Protein AF-A0AAD6IAR4-F1 (afdb_monomer)

Structure (mmCIF, N/CA/C/O backbone):
data_AF-A0AAD6IAR4-F1
#
_entry.id   AF-A0AAD6IAR4-F1
#
loop_
_atom_site.group_PDB
_atom_site.id
_atom_site.type_symbol
_atom_site.label_atom_id
_atom_site.label_alt_id
_atom_site.label_comp_id
_atom_site.label_asym_id
_atom_site.label_entity_id
_atom_site.label_seq_id
_atom_site.pdbx_PDB_ins_code
_atom_site.Cartn_x
_atom_site.Cartn_y
_atom_site.Cartn_z
_atom_site.occupancy
_atom_site.B_iso_or_equiv
_atom_site.auth_seq_id
_atom_site.auth_comp_id
_atom_site.auth_asym_id
_atom_site.auth_atom_id
_atom_site.pdbx_PDB_model_num
ATOM 1 N N . MET A 1 1 ? -20.308 -7.038 28.055 1.00 57.47 1 MET A N 1
ATOM 2 C CA . MET A 1 1 ? -19.068 -7.312 27.291 1.00 57.47 1 MET A CA 1
ATOM 3 C C . MET A 1 1 ? -17.869 -7.162 28.227 1.00 57.47 1 MET A C 1
ATOM 5 O O . MET A 1 1 ? -17.762 -6.127 28.873 1.00 57.47 1 MET A O 1
ATOM 9 N N . SER A 1 2 ? -17.035 -8.196 28.381 1.00 71.81 2 SER A N 1
ATOM 10 C CA . SER A 1 2 ? -15.905 -8.217 29.333 1.00 71.81 2 SER A CA 1
ATOM 11 C C . SER A 1 2 ? -14.826 -7.185 28.969 1.00 71.81 2 SER A C 1
ATOM 13 O O . SER A 1 2 ? -14.469 -7.059 27.800 1.00 71.81 2 SER A O 1
ATOM 15 N N . THR A 1 3 ? -14.264 -6.480 29.957 1.00 73.75 3 THR A N 1
ATOM 16 C CA . THR A 1 3 ? -13.205 -5.460 29.790 1.00 73.75 3 THR A CA 1
ATOM 17 C C . THR A 1 3 ? -11.994 -5.979 29.008 1.00 73.75 3 THR A C 1
ATOM 19 O O . THR A 1 3 ? -11.388 -5.237 28.240 1.00 73.75 3 THR A O 1
ATOM 22 N N . ARG A 1 4 ? -11.675 -7.274 29.136 1.00 76.38 4 ARG A N 1
ATOM 23 C CA . ARG A 1 4 ? -10.587 -7.925 28.386 1.00 76.38 4 ARG A CA 1
ATOM 24 C C . ARG A 1 4 ? -10.859 -7.984 26.882 1.00 76.38 4 ARG A C 1
ATOM 26 O O . ARG A 1 4 ? -9.936 -7.820 26.094 1.00 76.38 4 ARG A O 1
ATOM 33 N N . TYR A 1 5 ? -12.118 -8.170 26.491 1.00 76.81 5 TYR A N 1
ATOM 34 C CA . TYR A 1 5 ? -12.517 -8.283 25.089 1.00 76.81 5 TYR A CA 1
ATOM 35 C C . TYR A 1 5 ? -12.307 -6.959 24.344 1.00 76.81 5 TYR A C 1
ATOM 37 O O . TYR A 1 5 ? -11.710 -6.939 23.275 1.00 76.81 5 TYR A O 1
ATOM 45 N N . LYS A 1 6 ? -12.674 -5.837 24.979 1.00 73.75 6 LYS A N 1
ATOM 46 C CA . LYS A 1 6 ? -12.454 -4.487 24.433 1.00 73.75 6 LYS A CA 1
ATOM 47 C C . LYS A 1 6 ? -10.971 -4.144 24.261 1.00 73.75 6 LYS A C 1
ATOM 49 O O . LYS A 1 6 ? -10.609 -3.437 23.329 1.00 73.75 6 LYS A O 1
ATOM 54 N N . ILE A 1 7 ? -10.100 -4.631 25.150 1.00 79.69 7 ILE A N 1
ATOM 55 C CA . ILE A 1 7 ? -8.648 -4.408 25.043 1.00 79.69 7 ILE A CA 1
ATOM 56 C C . ILE A 1 7 ? -8.072 -5.163 23.840 1.00 79.69 7 ILE A C 1
ATOM 58 O O . ILE A 1 7 ? -7.324 -4.578 23.060 1.00 79.69 7 ILE A O 1
ATOM 62 N N . ILE A 1 8 ? -8.442 -6.435 23.672 1.00 82.50 8 ILE A N 1
ATOM 63 C CA . ILE A 1 8 ? -7.982 -7.266 22.550 1.00 82.50 8 ILE A CA 1
ATOM 64 C C . ILE A 1 8 ? -8.462 -6.683 21.219 1.00 82.50 8 ILE A C 1
ATOM 66 O O . ILE A 1 8 ? -7.671 -6.519 20.296 1.00 82.50 8 ILE A O 1
ATOM 70 N N . GLU A 1 9 ? -9.733 -6.298 21.135 1.00 81.12 9 GLU A N 1
ATOM 71 C CA . GLU A 1 9 ? -10.304 -5.672 19.944 1.00 81.12 9 GLU A CA 1
ATOM 72 C C . GLU A 1 9 ? -9.578 -4.364 19.583 1.00 81.12 9 GLU A C 1
ATOM 74 O O . GLU A 1 9 ? -9.330 -4.073 18.411 1.00 81.12 9 GLU A O 1
ATOM 79 N N . ASN A 1 10 ? -9.191 -3.569 20.587 1.00 81.06 10 ASN A N 1
ATOM 80 C CA . ASN A 1 10 ? -8.426 -2.344 20.370 1.00 81.06 10 ASN A CA 1
ATOM 81 C C . ASN A 1 10 ? -7.028 -2.605 19.809 1.00 81.06 10 ASN A C 1
ATOM 83 O O . ASN A 1 10 ? -6.606 -1.904 18.891 1.00 81.06 10 ASN A O 1
ATOM 87 N N . LEU A 1 11 ? -6.350 -3.629 20.327 1.00 84.62 11 LEU A N 1
ATOM 88 C CA . LEU A 1 11 ? -5.052 -4.086 19.836 1.00 84.62 11 LEU A CA 1
ATOM 89 C C . LEU A 1 11 ? -5.125 -4.575 18.387 1.00 84.62 11 LEU A C 1
ATOM 91 O O . LEU A 1 11 ? -4.278 -4.193 17.585 1.00 84.62 11 LEU A O 1
ATOM 95 N N . ILE A 1 12 ? -6.149 -5.362 18.044 1.00 85.19 12 ILE A N 1
ATOM 96 C CA . IL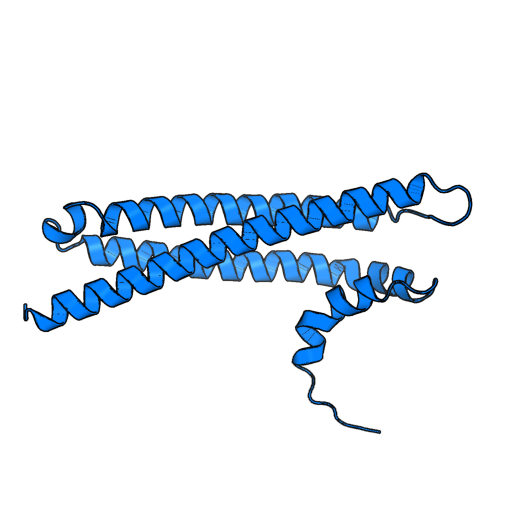E A 1 12 ? -6.339 -5.884 16.684 1.00 85.19 12 ILE A CA 1
ATOM 97 C C . ILE A 1 12 ? -6.529 -4.735 15.692 1.00 85.19 12 ILE A C 1
ATOM 99 O O . ILE A 1 12 ? -5.795 -4.659 14.714 1.00 85.19 12 ILE A O 1
ATOM 103 N N . CYS A 1 13 ? -7.443 -3.798 15.956 1.00 82.94 13 CYS A N 1
ATOM 104 C CA . CYS A 1 13 ? -7.633 -2.656 15.055 1.00 82.94 13 CYS A CA 1
ATOM 105 C C . CYS A 1 13 ? -6.382 -1.774 14.958 1.00 82.94 13 CYS A C 1
ATOM 107 O O . CYS A 1 13 ? -6.068 -1.274 13.885 1.00 82.94 13 CYS A O 1
ATOM 109 N N . GLY A 1 14 ? -5.650 -1.591 16.063 1.00 85.38 14 GLY A N 1
ATOM 110 C CA . GLY A 1 14 ? -4.382 -0.862 16.041 1.00 85.38 14 GLY A CA 1
ATOM 111 C C . GLY A 1 14 ? -3.352 -1.527 15.126 1.00 85.38 14 GLY A C 1
ATOM 112 O O . GLY A 1 14 ? -2.733 -0.851 14.311 1.00 85.38 14 GLY A O 1
ATOM 113 N N . PHE A 1 15 ? -3.209 -2.850 15.224 1.00 87.56 15 PHE A N 1
ATOM 114 C CA . PHE A 1 15 ? -2.315 -3.625 14.366 1.00 87.56 15 PHE A CA 1
ATOM 115 C C . PHE A 1 15 ? -2.708 -3.536 12.885 1.00 87.56 15 PHE A C 1
ATOM 117 O O . PHE A 1 15 ? -1.852 -3.269 12.048 1.00 87.56 15 PHE A O 1
ATOM 124 N N . LEU A 1 16 ? -3.996 -3.692 12.578 1.00 87.56 16 LEU A N 1
ATOM 125 C CA . LEU A 1 16 ? -4.518 -3.612 11.212 1.00 87.56 16 LEU A CA 1
ATOM 126 C C . LEU A 1 16 ? -4.334 -2.212 10.593 1.00 87.56 16 LEU A C 1
ATOM 128 O O . LEU A 1 16 ? -3.846 -2.064 9.479 1.00 87.56 16 LEU A O 1
ATOM 132 N N . CYS A 1 17 ? -4.565 -1.150 11.366 1.00 90.12 17 CYS A N 1
ATOM 133 C CA . CYS A 1 17 ? -4.293 0.211 10.900 1.00 90.12 17 CYS A CA 1
ATOM 134 C C . CYS A 1 17 ? -2.802 0.413 10.559 1.00 90.12 17 CYS A C 1
ATOM 136 O O . CYS A 1 17 ? -2.460 1.038 9.554 1.00 90.12 17 CYS A O 1
ATOM 138 N N . ILE A 1 18 ? -1.891 -0.167 11.353 1.00 90.19 18 ILE A N 1
ATOM 139 C CA . ILE A 1 18 ? -0.452 -0.144 11.047 1.00 9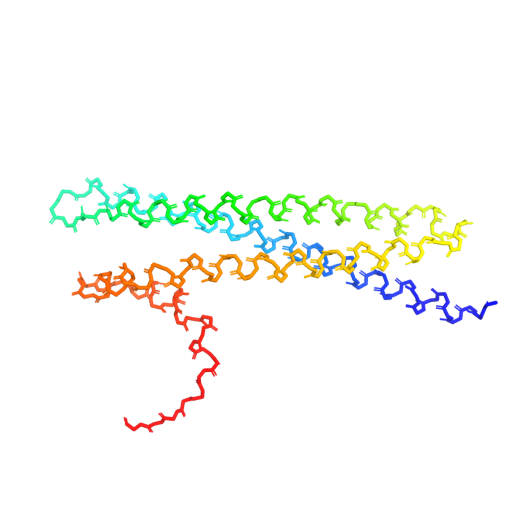0.19 18 ILE A CA 1
ATOM 140 C C . ILE A 1 18 ? -0.161 -0.887 9.735 1.00 90.19 18 ILE A C 1
ATOM 142 O O . ILE A 1 18 ? 0.661 -0.409 8.950 1.00 90.19 18 ILE A O 1
ATOM 146 N N . THR A 1 19 ? -0.824 -2.016 9.458 1.00 89.75 19 THR A N 1
ATOM 147 C CA . THR A 1 19 ? -0.637 -2.737 8.190 1.00 89.75 19 THR A CA 1
ATOM 148 C C . THR A 1 19 ? -1.130 -1.932 6.990 1.00 89.75 19 THR A C 1
ATOM 150 O O . THR A 1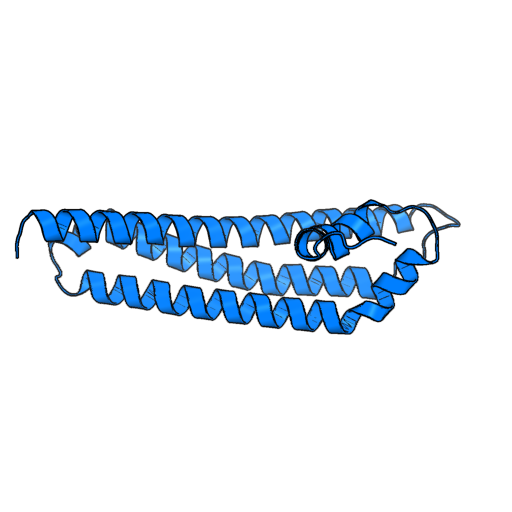 19 ? -0.428 -1.884 5.978 1.00 89.75 19 THR A O 1
ATOM 153 N N . THR A 1 20 ? -2.244 -1.208 7.107 1.00 91.50 20 THR A N 1
ATOM 154 C CA . THR A 1 20 ? -2.738 -0.307 6.051 1.00 91.50 20 THR A CA 1
ATOM 155 C C . THR A 1 20 ? -1.757 0.835 5.778 1.00 91.50 20 THR A C 1
ATOM 157 O O . THR A 1 20 ? -1.425 1.110 4.620 1.00 91.50 20 THR A O 1
ATOM 160 N N . TRP A 1 21 ? -1.210 1.456 6.828 1.00 93.88 21 TRP A N 1
ATOM 161 C CA . TRP A 1 21 ? -0.163 2.477 6.700 1.00 93.88 21 TRP A CA 1
ATOM 162 C C . TRP A 1 21 ? 1.108 1.936 6.041 1.00 93.88 21 TRP A C 1
ATOM 164 O O . TRP A 1 21 ? 1.679 2.594 5.167 1.00 93.88 21 TRP A O 1
ATOM 174 N N . ALA A 1 22 ? 1.539 0.733 6.424 1.00 92.56 22 ALA A N 1
ATOM 175 C CA . ALA A 1 22 ? 2.688 0.078 5.815 1.00 92.56 22 ALA A CA 1
ATOM 176 C C . ALA A 1 22 ? 2.451 -0.187 4.321 1.00 92.56 22 ALA A C 1
ATOM 178 O O . ALA A 1 22 ? 3.328 0.081 3.501 1.00 92.56 22 ALA A O 1
ATOM 179 N N . ALA A 1 23 ? 1.253 -0.638 3.948 1.00 88.06 23 ALA A N 1
ATOM 180 C CA . ALA A 1 23 ? 0.895 -0.901 2.559 1.00 88.06 23 ALA A CA 1
ATOM 181 C C . ALA A 1 23 ? 0.847 0.386 1.712 1.00 88.06 23 ALA A C 1
ATOM 183 O O . ALA A 1 23 ? 1.375 0.419 0.598 1.00 88.06 23 ALA A O 1
ATOM 184 N N . ALA A 1 24 ? 0.289 1.473 2.254 1.00 91.94 24 ALA A N 1
ATOM 185 C CA . ALA A 1 24 ? 0.315 2.786 1.612 1.00 91.94 24 ALA A CA 1
ATOM 186 C C . ALA A 1 24 ? 1.757 3.291 1.426 1.00 91.94 24 ALA A C 1
ATOM 188 O O . ALA A 1 24 ? 2.136 3.698 0.327 1.00 91.94 24 ALA A O 1
ATOM 189 N N . SER A 1 25 ? 2.582 3.209 2.475 1.00 92.69 25 SER A N 1
ATOM 190 C CA . SER A 1 25 ? 4.000 3.582 2.424 1.00 92.69 25 SER A CA 1
ATOM 191 C C . SER A 1 25 ? 4.764 2.777 1.371 1.00 92.69 25 SER A C 1
ATOM 193 O O . SER A 1 25 ? 5.520 3.355 0.590 1.00 92.69 25 SER A O 1
ATOM 195 N N . LEU A 1 26 ? 4.513 1.468 1.288 1.00 88.94 26 LEU A N 1
ATOM 196 C CA . LEU A 1 26 ? 5.113 0.592 0.287 1.00 88.94 26 LEU A CA 1
ATOM 197 C C . LEU A 1 26 ? 4.731 1.016 -1.139 1.00 88.94 26 LEU A C 1
ATOM 199 O O . LEU A 1 26 ? 5.606 1.112 -1.997 1.00 88.94 26 LEU A O 1
ATOM 203 N N . CYS A 1 27 ? 3.456 1.332 -1.391 1.00 89.06 27 CYS A N 1
ATOM 204 C CA . CYS A 1 27 ? 3.010 1.818 -2.700 1.00 89.06 27 CYS A CA 1
ATOM 205 C C . CYS A 1 27 ? 3.734 3.112 -3.101 1.00 89.06 27 CYS A C 1
ATOM 207 O O . CYS A 1 27 ? 4.230 3.231 -4.222 1.00 89.06 27 CYS A O 1
ATOM 209 N N . TRP A 1 28 ? 3.855 4.067 -2.175 1.00 92.19 28 TRP A N 1
ATOM 210 C CA . TRP A 1 28 ? 4.576 5.316 -2.426 1.00 92.19 28 TRP A CA 1
ATOM 211 C C . TRP A 1 28 ? 6.076 5.100 -2.650 1.00 92.19 28 TRP A C 1
ATOM 213 O O . TRP A 1 28 ? 6.662 5.736 -3.527 1.00 92.19 28 TRP A O 1
ATOM 223 N N . ALA A 1 29 ? 6.693 4.171 -1.919 1.00 90.12 29 ALA A N 1
ATOM 224 C CA . ALA A 1 29 ? 8.091 3.806 -2.119 1.00 90.12 29 ALA A CA 1
ATOM 225 C C . ALA A 1 29 ? 8.333 3.210 -3.517 1.00 90.12 29 ALA A C 1
ATOM 227 O O . ALA A 1 29 ? 9.304 3.579 -4.178 1.00 90.12 29 ALA A O 1
ATOM 228 N N . ILE A 1 30 ? 7.431 2.348 -4.001 1.00 86.25 30 ILE A N 1
ATOM 229 C CA . ILE A 1 30 ? 7.503 1.773 -5.354 1.00 86.25 30 ILE A CA 1
ATOM 230 C C . ILE A 1 30 ? 7.393 2.869 -6.420 1.00 86.25 30 ILE A C 1
ATOM 232 O O . ILE A 1 30 ? 8.181 2.880 -7.364 1.00 86.25 30 ILE A O 1
ATOM 236 N N . VAL A 1 31 ? 6.468 3.820 -6.259 1.00 89.50 31 VAL A N 1
ATOM 237 C CA . VAL A 1 31 ? 6.334 4.973 -7.168 1.00 89.50 31 VAL A CA 1
ATOM 238 C C . VAL A 1 31 ? 7.620 5.801 -7.204 1.00 89.50 31 VAL A C 1
ATOM 240 O O . VAL A 1 31 ? 8.117 6.123 -8.284 1.00 89.50 31 VAL A O 1
ATOM 243 N N . GLY A 1 32 ? 8.193 6.107 -6.037 1.00 86.44 32 GLY A N 1
ATOM 244 C CA . GLY A 1 32 ? 9.456 6.839 -5.941 1.00 86.44 32 GLY A CA 1
ATOM 245 C C . GLY A 1 32 ? 10.609 6.106 -6.629 1.00 86.44 32 GLY A C 1
ATOM 246 O O . GLY A 1 32 ? 11.351 6.705 -7.409 1.00 86.44 32 GLY A O 1
ATOM 247 N N . LEU A 1 33 ? 10.725 4.794 -6.406 1.00 82.75 33 LEU A N 1
ATOM 248 C CA . LEU A 1 33 ? 11.730 3.960 -7.063 1.00 82.75 33 LEU A CA 1
ATOM 249 C C . LEU A 1 33 ? 11.548 3.957 -8.589 1.00 82.75 33 LEU A C 1
ATOM 251 O O . LEU A 1 33 ? 12.521 4.122 -9.323 1.00 82.75 33 LEU A O 1
ATOM 255 N N . ALA A 1 34 ? 10.312 3.814 -9.071 1.00 83.56 34 ALA A N 1
ATOM 256 C CA . ALA A 1 34 ? 10.001 3.801 -10.496 1.00 83.56 34 ALA A CA 1
ATOM 257 C C . ALA A 1 34 ? 10.341 5.137 -11.181 1.00 83.56 34 ALA A C 1
ATOM 259 O O . ALA A 1 34 ? 10.884 5.128 -12.286 1.00 83.56 34 ALA A O 1
ATOM 260 N N . HIS A 1 35 ? 10.121 6.277 -10.515 1.00 86.50 35 HIS A N 1
ATOM 261 C CA . HIS A 1 35 ? 10.573 7.581 -11.011 1.00 86.50 35 HIS A CA 1
ATOM 262 C C . HIS A 1 35 ? 12.098 7.675 -11.108 1.00 86.50 35 HIS A C 1
ATOM 264 O O . HIS A 1 35 ? 12.615 8.023 -12.167 1.00 86.50 35 HIS A O 1
ATOM 270 N N . ILE A 1 36 ? 12.825 7.293 -10.051 1.00 83.56 36 ILE A N 1
ATOM 271 C CA . ILE A 1 36 ? 14.299 7.302 -10.053 1.00 83.56 36 ILE A CA 1
ATOM 272 C C . ILE A 1 36 ? 14.845 6.432 -11.192 1.00 83.56 36 ILE A C 1
ATOM 274 O O . ILE A 1 36 ? 15.795 6.814 -11.876 1.00 83.56 36 ILE A O 1
ATOM 278 N N . LEU A 1 37 ? 14.245 5.261 -11.414 1.00 78.50 37 LEU A N 1
ATOM 279 C CA . LEU A 1 37 ? 14.612 4.365 -12.508 1.00 78.50 37 LEU A CA 1
ATOM 280 C C . LEU A 1 37 ? 14.340 4.979 -13.876 1.00 78.50 37 LEU A C 1
ATOM 282 O O . LEU A 1 37 ? 15.180 4.878 -14.769 1.00 78.50 37 LEU A O 1
ATOM 286 N N . GLN A 1 38 ? 13.187 5.623 -14.038 1.00 79.75 38 GLN A N 1
ATOM 287 C CA . GLN A 1 38 ? 12.835 6.299 -15.277 1.00 79.75 38 GLN A CA 1
ATOM 288 C C . GLN A 1 38 ? 13.806 7.449 -15.578 1.00 79.75 38 GLN A C 1
ATOM 290 O O . GLN A 1 38 ? 14.226 7.603 -16.723 1.00 79.75 38 GLN A O 1
ATOM 295 N N . ASP A 1 39 ? 14.199 8.223 -14.567 1.00 80.50 39 ASP A N 1
ATOM 296 C CA . ASP A 1 39 ? 15.125 9.345 -14.723 1.00 80.50 39 ASP A CA 1
ATOM 297 C C . ASP A 1 39 ? 16.546 8.878 -15.046 1.00 80.50 39 ASP A C 1
ATOM 299 O O . ASP A 1 39 ? 17.184 9.446 -15.932 1.00 80.50 39 ASP A O 1
ATOM 303 N N . ARG A 1 40 ? 17.015 7.786 -14.427 1.00 74.31 40 ARG A N 1
ATOM 304 C CA . ARG A 1 40 ? 18.289 7.146 -14.802 1.00 74.31 40 ARG A CA 1
ATOM 305 C C . ARG A 1 40 ? 18.258 6.593 -16.224 1.00 74.31 40 ARG A C 1
ATOM 307 O O . ARG A 1 40 ? 19.178 6.819 -17.003 1.00 74.31 40 ARG A O 1
ATOM 314 N N . ALA A 1 41 ? 17.169 5.921 -16.596 1.00 71.31 41 ALA A N 1
ATOM 315 C CA . ALA A 1 41 ? 17.001 5.419 -17.954 1.00 71.31 41 ALA A CA 1
ATOM 316 C C . ALA A 1 41 ? 16.980 6.558 -18.983 1.00 71.31 41 ALA A C 1
ATOM 318 O O . ALA A 1 41 ? 17.492 6.378 -20.082 1.00 71.31 41 ALA A O 1
ATOM 319 N N . LYS A 1 42 ? 16.424 7.728 -18.628 1.00 71.62 42 LYS A N 1
ATOM 320 C CA . LYS A 1 42 ? 16.466 8.948 -19.449 1.00 71.62 42 LYS A CA 1
ATOM 321 C C . LYS A 1 42 ? 17.855 9.589 -19.499 1.00 71.62 42 LYS A C 1
ATOM 323 O O . LYS A 1 42 ? 18.223 10.102 -20.551 1.00 71.62 42 LYS A O 1
ATOM 328 N N . SER A 1 43 ? 18.627 9.575 -18.411 1.00 68.88 43 SER A N 1
ATOM 329 C CA . SER A 1 43 ? 19.982 10.143 -18.402 1.00 68.88 43 SER A CA 1
ATOM 330 C C . SER A 1 43 ? 20.957 9.330 -19.248 1.00 68.88 43 SER A C 1
ATOM 332 O O . SER A 1 43 ? 21.779 9.914 -19.949 1.00 68.88 43 SER A O 1
ATOM 334 N N . ASP A 1 44 ? 20.825 8.002 -19.254 1.00 61.16 44 ASP A N 1
ATOM 335 C CA . ASP A 1 44 ? 21.677 7.124 -20.065 1.00 61.16 44 ASP A CA 1
ATOM 336 C C . ASP A 1 44 ? 21.497 7.371 -21.577 1.00 61.16 44 ASP A C 1
ATOM 338 O O . ASP A 1 44 ? 22.442 7.199 -22.343 1.00 61.16 44 ASP A O 1
ATOM 342 N N . ILE A 1 45 ? 20.329 7.878 -22.007 1.00 58.34 45 ILE A N 1
ATOM 343 C CA . ILE A 1 45 ? 20.033 8.309 -23.396 1.00 58.34 45 ILE A CA 1
ATOM 344 C C . ILE A 1 45 ? 20.991 9.395 -23.875 1.00 58.34 45 ILE A C 1
ATOM 346 O O . ILE A 1 45 ? 21.309 9.478 -25.059 1.00 58.34 45 ILE A O 1
ATOM 350 N N . VAL A 1 46 ? 21.411 10.267 -22.961 1.00 56.66 46 VAL A N 1
ATOM 351 C CA . VAL A 1 46 ? 22.178 11.470 -23.291 1.00 56.66 46 VAL A CA 1
ATOM 352 C C . VAL A 1 46 ? 23.653 11.132 -23.549 1.00 56.66 46 VAL A C 1
ATOM 354 O O . VAL A 1 46 ? 24.378 11.954 -24.103 1.00 56.66 46 VAL A O 1
ATOM 357 N N . ILE A 1 47 ? 24.102 9.910 -23.226 1.00 54.53 47 ILE A N 1
ATOM 358 C CA . ILE A 1 47 ? 25.465 9.442 -23.497 1.00 54.53 47 ILE A CA 1
ATOM 359 C C . ILE A 1 47 ? 25.542 8.903 -24.942 1.00 54.53 47 ILE A C 1
ATOM 361 O O . ILE A 1 47 ? 24.989 7.836 -25.236 1.00 54.53 47 ILE A O 1
ATOM 365 N N . PRO A 1 48 ? 26.238 9.589 -25.873 1.00 42.06 48 PRO A N 1
ATOM 366 C CA . PRO A 1 48 ? 26.267 9.193 -27.276 1.00 42.06 48 PRO A CA 1
ATOM 367 C C . PRO A 1 48 ? 27.022 7.868 -27.449 1.00 42.06 48 PRO A C 1
ATOM 369 O O . PRO A 1 48 ? 28.174 7.746 -27.037 1.00 42.06 48 PRO A O 1
ATOM 372 N N . GLY A 1 49 ? 26.389 6.882 -28.091 1.00 52.22 49 GLY A N 1
ATOM 373 C CA . GLY A 1 49 ? 27.060 5.671 -28.585 1.00 52.22 49 GLY A CA 1
ATOM 374 C C . GLY A 1 49 ? 26.808 4.364 -27.825 1.00 52.22 49 GLY A C 1
ATOM 375 O O . GLY A 1 49 ? 27.320 3.338 -28.268 1.00 52.22 49 GLY A O 1
ATOM 376 N N . LYS A 1 50 ? 26.022 4.345 -26.734 1.00 54.31 50 LYS A N 1
ATOM 377 C CA . LYS A 1 50 ? 25.697 3.085 -26.021 1.00 54.31 50 LYS A CA 1
ATOM 378 C C . LYS A 1 50 ? 24.236 2.841 -25.638 1.00 54.31 50 LYS A C 1
ATOM 380 O O . LYS A 1 50 ? 23.911 1.707 -25.302 1.00 54.31 50 LYS A O 1
ATOM 385 N N . ALA A 1 51 ? 23.345 3.823 -25.694 1.00 48.81 51 ALA A N 1
ATOM 386 C CA . ALA A 1 51 ? 22.010 3.657 -25.127 1.00 48.81 51 ALA A CA 1
ATOM 387 C C . ALA A 1 51 ? 20.925 3.632 -26.207 1.00 48.81 51 ALA A C 1
ATOM 389 O O . ALA A 1 51 ? 20.578 4.661 -26.780 1.00 48.81 51 ALA A O 1
ATOM 390 N N . TYR A 1 52 ? 20.346 2.454 -26.445 1.00 50.28 52 TYR A N 1
ATOM 391 C CA . TYR A 1 52 ? 18.956 2.370 -26.881 1.00 50.28 52 TYR A CA 1
ATOM 392 C C . TYR A 1 52 ? 18.116 2.382 -25.596 1.00 50.28 52 TYR A C 1
ATOM 394 O O . TYR A 1 52 ? 17.980 1.338 -24.958 1.00 50.28 52 TYR A O 1
ATOM 402 N N . PRO A 1 53 ? 17.589 3.533 -25.144 1.00 55.25 53 PRO A N 1
ATOM 403 C CA . PRO A 1 53 ? 16.505 3.507 -24.178 1.00 55.25 53 PRO A CA 1
ATOM 404 C C . PRO A 1 53 ? 15.353 2.762 -24.825 1.00 55.25 53 PRO A C 1
ATOM 406 O O . PRO A 1 53 ? 14.730 3.251 -25.773 1.00 55.25 53 PRO A O 1
ATOM 409 N N . ASP A 1 54 ? 15.083 1.556 -24.346 1.00 65.31 54 ASP A N 1
ATOM 410 C CA . ASP A 1 54 ? 13.923 0.838 -24.822 1.00 65.31 54 ASP A CA 1
ATOM 411 C C . ASP A 1 54 ? 12.699 1.639 -24.360 1.00 65.31 54 ASP A C 1
ATOM 413 O O . ASP A 1 54 ? 12.376 1.682 -23.171 1.00 65.31 54 ASP A 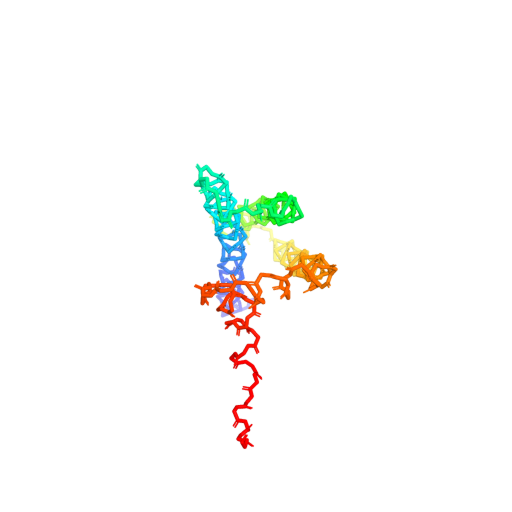O 1
ATOM 417 N N . LYS A 1 55 ? 12.046 2.359 -25.285 1.00 69.31 55 LYS A N 1
ATOM 418 C CA . LYS A 1 55 ? 10.823 3.149 -25.029 1.00 69.31 55 LYS A CA 1
ATOM 419 C C . LYS A 1 55 ? 9.776 2.314 -24.276 1.00 69.31 55 LYS A C 1
ATOM 421 O O . LYS A 1 55 ? 8.950 2.860 -23.544 1.00 69.31 55 LYS A O 1
ATOM 426 N N . MET A 1 56 ? 9.861 0.993 -24.423 1.00 68.94 56 MET A N 1
ATOM 427 C CA . MET A 1 56 ? 9.111 -0.020 -23.699 1.00 68.94 56 MET A CA 1
ATOM 428 C C . MET A 1 56 ? 9.348 0.018 -22.177 1.00 68.94 56 MET A C 1
ATOM 430 O O . MET A 1 56 ? 8.377 0.008 -21.427 1.00 68.94 56 MET A O 1
ATOM 434 N N . PHE A 1 57 ? 10.593 0.163 -21.705 1.00 71.62 57 PHE A N 1
ATOM 435 C CA . PHE A 1 57 ? 10.924 0.273 -20.277 1.00 71.62 57 PHE A CA 1
ATOM 436 C C . PHE A 1 57 ? 10.370 1.559 -19.649 1.00 71.62 57 PHE A C 1
ATOM 438 O O . PHE A 1 57 ? 9.753 1.525 -18.587 1.00 71.62 57 PHE A O 1
ATOM 445 N N . ILE A 1 58 ? 10.528 2.697 -20.333 1.00 76.50 58 ILE A N 1
ATOM 446 C CA . ILE A 1 58 ? 9.996 3.988 -19.863 1.00 76.50 58 ILE A CA 1
ATOM 447 C C . ILE A 1 58 ? 8.462 3.947 -19.794 1.00 76.50 58 ILE A C 1
ATOM 449 O O . ILE A 1 58 ? 7.886 4.458 -18.833 1.00 76.50 58 ILE A O 1
ATOM 453 N N . SER A 1 59 ? 7.805 3.319 -20.779 1.00 79.69 59 SER A N 1
ATOM 454 C CA . SER A 1 59 ? 6.350 3.114 -20.785 1.00 79.69 59 SER A CA 1
ATOM 455 C C . SER A 1 59 ? 5.885 2.168 -19.675 1.00 79.69 59 SER A C 1
ATOM 457 O O . SER A 1 59 ? 4.839 2.416 -19.077 1.00 79.69 59 SER A O 1
ATOM 459 N N . LEU A 1 60 ? 6.648 1.113 -19.376 1.00 77.81 60 LEU A N 1
ATOM 460 C CA . LEU A 1 60 ? 6.352 0.195 -18.278 1.00 77.81 60 LEU A CA 1
ATOM 461 C C . LEU A 1 60 ? 6.430 0.908 -16.926 1.00 77.81 60 LEU A C 1
ATOM 463 O O . LEU A 1 60 ? 5.489 0.831 -16.141 1.00 77.81 60 LEU A O 1
ATOM 467 N N . MET A 1 61 ? 7.513 1.648 -16.667 1.00 81.25 61 MET A N 1
ATOM 468 C CA . MET A 1 61 ? 7.653 2.412 -15.424 1.00 81.25 61 MET A CA 1
ATOM 469 C C . MET A 1 61 ? 6.542 3.460 -15.274 1.00 81.25 61 MET A C 1
ATOM 471 O O . MET A 1 61 ? 6.009 3.604 -14.180 1.00 81.25 61 MET A O 1
ATOM 475 N N . ASP A 1 62 ? 6.113 4.120 -16.358 1.00 86.12 62 ASP A N 1
ATOM 476 C CA . ASP A 1 62 ? 4.973 5.053 -16.321 1.00 86.12 62 ASP A CA 1
ATOM 477 C C . ASP A 1 62 ? 3.661 4.363 -15.905 1.00 86.12 62 ASP A C 1
ATOM 479 O O . ASP A 1 62 ? 2.908 4.877 -15.074 1.00 86.12 62 ASP A O 1
ATOM 483 N N . ARG A 1 63 ? 3.397 3.156 -16.423 1.00 84.81 63 ARG A N 1
ATOM 484 C CA . ARG A 1 63 ? 2.224 2.361 -16.021 1.00 84.81 63 ARG A CA 1
ATOM 485 C C . ARG A 1 63 ? 2.305 1.900 -14.576 1.00 84.81 63 ARG A C 1
ATOM 487 O O . ARG A 1 63 ? 1.294 1.953 -13.874 1.00 84.81 63 ARG A O 1
ATOM 494 N N . VAL A 1 64 ? 3.479 1.463 -14.121 1.00 83.88 64 VAL A N 1
ATOM 495 C CA . VAL A 1 64 ? 3.704 1.058 -12.725 1.00 83.88 64 VAL A CA 1
ATOM 496 C C . VAL A 1 64 ? 3.495 2.247 -11.791 1.00 83.88 64 VAL A C 1
ATOM 498 O O . VAL A 1 64 ? 2.770 2.109 -10.810 1.00 83.88 64 VAL A O 1
ATOM 501 N N . VAL A 1 65 ? 4.038 3.424 -12.121 1.00 88.69 65 VAL A N 1
ATOM 502 C CA . VAL A 1 65 ? 3.822 4.670 -11.367 1.00 88.69 65 VAL A CA 1
ATOM 503 C C . VAL A 1 65 ? 2.337 5.003 -11.292 1.00 88.69 65 VAL A C 1
ATOM 505 O O . VAL A 1 65 ? 1.816 5.261 -10.210 1.00 88.69 65 VAL A O 1
ATOM 508 N N . ARG A 1 66 ? 1.629 4.962 -12.424 1.00 89.44 66 ARG A N 1
ATOM 509 C CA . ARG A 1 66 ? 0.209 5.324 -12.481 1.00 89.44 66 ARG A CA 1
ATOM 510 C C . ARG A 1 66 ? -0.670 4.358 -11.690 1.00 89.44 66 ARG A C 1
ATOM 512 O O . ARG A 1 66 ? -1.505 4.793 -10.899 1.00 89.44 66 ARG A O 1
ATOM 519 N N . SER A 1 67 ? -0.485 3.056 -11.890 1.00 85.31 67 SER A N 1
ATOM 520 C CA . SER A 1 67 ? -1.260 2.016 -11.203 1.00 85.31 67 SER A CA 1
ATOM 521 C C . SER A 1 67 ? -0.947 1.983 -9.708 1.00 85.31 67 SER A C 1
ATOM 523 O O . SER A 1 67 ? -1.846 2.165 -8.890 1.00 85.31 67 SER A O 1
ATOM 525 N N . THR A 1 68 ? 0.329 1.861 -9.340 1.00 88.38 68 THR A N 1
ATOM 526 C CA . THR A 1 68 ? 0.767 1.807 -7.937 1.00 88.38 68 THR A CA 1
ATOM 527 C C . THR A 1 68 ? 0.481 3.113 -7.201 1.00 88.38 68 THR A C 1
ATOM 529 O O . THR A 1 68 ? 0.078 3.080 -6.043 1.00 88.38 68 THR A O 1
ATOM 532 N N . GLY A 1 69 ? 0.598 4.264 -7.870 1.00 90.00 69 GLY A N 1
ATOM 533 C CA . GLY A 1 69 ? 0.211 5.559 -7.307 1.00 90.00 69 GLY A CA 1
ATOM 534 C C . GLY A 1 69 ? -1.286 5.650 -7.021 1.00 90.00 69 GLY A C 1
ATOM 535 O O . GLY A 1 69 ? -1.679 6.145 -5.967 1.00 90.00 69 GLY A O 1
ATOM 536 N N . THR A 1 70 ? -2.128 5.097 -7.900 1.00 89.44 70 THR A N 1
ATOM 537 C CA . THR A 1 70 ? -3.579 5.020 -7.662 1.00 89.44 70 THR A CA 1
ATOM 538 C C . THR A 1 70 ? -3.887 4.135 -6.450 1.00 89.44 70 THR A C 1
ATOM 540 O O . THR A 1 70 ? -4.619 4.554 -5.554 1.00 89.44 70 THR A O 1
ATOM 543 N N . PHE A 1 71 ? -3.278 2.947 -6.365 1.00 88.44 71 PHE A N 1
ATOM 544 C CA . PHE A 1 71 ? -3.446 2.048 -5.216 1.00 88.44 71 PHE A CA 1
ATOM 545 C C . PHE A 1 71 ? -2.921 2.652 -3.908 1.00 88.44 71 PHE A C 1
ATOM 547 O O . PHE A 1 71 ? -3.575 2.535 -2.869 1.00 88.44 71 PHE A O 1
ATOM 554 N N . GLY A 1 72 ? -1.784 3.347 -3.957 1.00 91.62 72 GLY A N 1
ATOM 555 C CA . GLY A 1 72 ? -1.210 4.052 -2.815 1.00 91.62 72 GLY A CA 1
ATOM 556 C C . GLY A 1 72 ? -2.103 5.186 -2.322 1.00 91.62 72 GLY A C 1
ATOM 557 O O . GLY A 1 72 ? -2.307 5.314 -1.116 1.00 91.62 72 GLY A O 1
ATOM 558 N N . ALA A 1 73 ? -2.711 5.958 -3.225 1.00 93.12 73 ALA A N 1
ATOM 559 C CA . ALA A 1 73 ? -3.653 7.014 -2.862 1.00 93.12 73 ALA A CA 1
ATOM 560 C C . ALA A 1 73 ? -4.912 6.452 -2.182 1.00 93.12 73 ALA A C 1
ATOM 562 O O . ALA A 1 73 ? -5.292 6.930 -1.113 1.00 93.12 73 ALA A O 1
ATOM 563 N N . VAL A 1 74 ? -5.515 5.398 -2.744 1.00 91.75 74 VAL A N 1
ATOM 564 C CA . VAL A 1 74 ? -6.683 4.730 -2.142 1.00 91.75 74 VAL A CA 1
ATOM 565 C C . VAL A 1 74 ? -6.338 4.149 -0.768 1.00 91.75 74 VAL A C 1
ATOM 567 O O . VAL A 1 74 ? -7.053 4.403 0.198 1.00 91.75 74 VAL A O 1
ATOM 570 N N . SER A 1 75 ? -5.202 3.457 -0.652 1.00 91.56 75 SER A N 1
ATOM 571 C CA . SER A 1 75 ? -4.715 2.905 0.622 1.00 91.56 75 SER A CA 1
ATOM 572 C C . SER A 1 75 ? -4.485 3.992 1.671 1.00 91.56 75 SER A C 1
ATOM 574 O O . SER A 1 75 ? -4.797 3.807 2.842 1.00 91.56 75 SER A O 1
ATOM 576 N N . THR A 1 76 ? -3.968 5.150 1.250 1.00 93.75 76 THR A N 1
ATOM 577 C CA . THR A 1 76 ? -3.749 6.303 2.135 1.00 93.75 76 THR A CA 1
ATOM 578 C C . THR A 1 76 ? -5.075 6.842 2.667 1.00 93.75 76 THR A C 1
ATOM 580 O O . THR A 1 76 ? -5.186 7.140 3.853 1.00 93.75 76 THR A O 1
ATOM 583 N N . LEU A 1 77 ? -6.100 6.942 1.814 1.00 93.94 77 LEU A N 1
ATOM 584 C CA . LEU A 1 77 ? -7.435 7.369 2.235 1.00 93.94 77 LEU A CA 1
ATOM 585 C C . LEU A 1 77 ? -8.028 6.393 3.255 1.00 93.94 77 LEU A C 1
A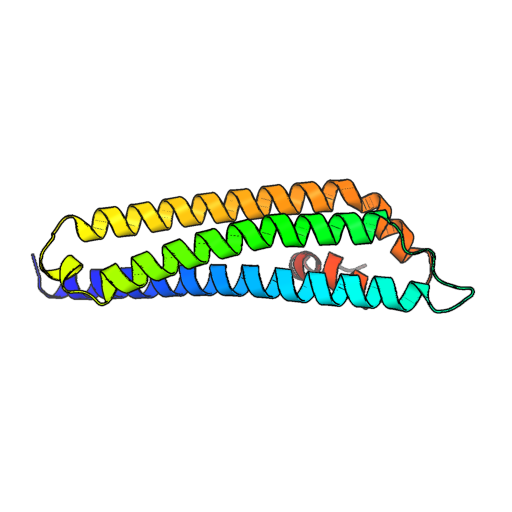TOM 587 O O . LEU A 1 77 ? -8.499 6.835 4.301 1.00 93.94 77 LEU A O 1
ATOM 591 N N . ILE A 1 78 ? -7.950 5.086 2.992 1.00 91.50 78 ILE A N 1
ATOM 592 C CA . ILE A 1 78 ? -8.424 4.052 3.923 1.00 91.50 78 ILE A CA 1
ATOM 593 C C . ILE A 1 78 ? -7.689 4.161 5.268 1.00 91.50 78 ILE A C 1
ATOM 595 O O . ILE A 1 78 ? -8.344 4.262 6.304 1.00 91.50 78 ILE A O 1
ATOM 599 N N . ALA A 1 79 ? -6.356 4.276 5.256 1.00 91.44 79 ALA A N 1
ATOM 600 C CA . ALA A 1 79 ? -5.549 4.433 6.470 1.00 91.44 79 ALA A CA 1
ATOM 601 C C . ALA A 1 79 ? -5.940 5.677 7.286 1.00 91.44 79 ALA A C 1
ATOM 603 O O . ALA A 1 79 ? -5.999 5.635 8.519 1.00 91.44 79 ALA A O 1
ATOM 604 N N . LEU A 1 80 ? -6.235 6.796 6.617 1.00 92.44 80 LEU A N 1
ATOM 605 C CA . LEU A 1 80 ? -6.713 8.011 7.278 1.00 92.44 80 LEU A CA 1
ATOM 606 C C . LEU A 1 80 ? -8.077 7.783 7.938 1.00 92.44 80 LEU A C 1
ATOM 608 O O . LEU A 1 80 ? -8.250 8.141 9.104 1.00 92.44 80 LEU A O 1
ATOM 612 N N . PHE A 1 81 ? -9.021 7.149 7.238 1.00 88.88 81 PHE A N 1
ATOM 613 C CA . PHE A 1 81 ? -10.332 6.808 7.798 1.00 88.88 81 PHE A CA 1
ATOM 614 C C . PHE A 1 81 ? -10.213 5.872 9.010 1.00 88.88 81 PHE A C 1
ATOM 616 O O . PHE A 1 81 ? -10.807 6.144 10.053 1.00 88.88 81 PHE A O 1
ATOM 623 N N . GLU A 1 82 ? -9.402 4.821 8.922 1.00 88.81 82 GLU A N 1
ATOM 624 C CA . GLU A 1 82 ? -9.131 3.890 10.025 1.00 88.81 82 GLU A CA 1
ATOM 625 C C . GLU A 1 82 ? -8.501 4.591 11.232 1.00 88.81 82 GLU A C 1
ATOM 627 O O . GLU A 1 82 ? -8.909 4.373 12.377 1.00 88.81 82 GLU A O 1
ATOM 632 N N . THR A 1 83 ? -7.551 5.496 10.984 1.00 88.75 83 THR A N 1
ATOM 633 C CA . THR A 1 83 ? -6.919 6.311 12.030 1.00 88.75 83 THR A CA 1
ATOM 634 C C . THR A 1 83 ? -7.948 7.195 12.733 1.00 88.75 83 THR A C 1
ATOM 636 O O . THR A 1 83 ? -7.952 7.275 13.964 1.00 88.75 83 THR A O 1
ATOM 639 N N . VAL A 1 84 ? -8.863 7.821 11.986 1.00 87.69 84 VAL A N 1
ATOM 640 C CA . VAL A 1 84 ? -9.964 8.610 12.558 1.00 87.69 84 VAL A CA 1
ATOM 641 C C . VAL A 1 84 ? -10.870 7.724 13.412 1.00 87.69 84 VAL A C 1
ATOM 643 O O . VAL A 1 84 ? -11.179 8.095 14.542 1.00 87.69 84 VAL A O 1
ATOM 646 N N . ILE A 1 85 ? -11.246 6.533 12.943 1.00 84.81 85 ILE A N 1
ATOM 647 C CA . ILE A 1 85 ? -12.104 5.606 13.702 1.00 84.81 85 ILE A CA 1
ATOM 648 C C . ILE A 1 85 ? -11.444 5.186 15.025 1.00 84.81 85 ILE A C 1
ATOM 650 O O . ILE A 1 85 ? -12.114 5.147 16.056 1.00 84.81 85 ILE A O 1
ATOM 654 N N . ILE A 1 86 ? -10.137 4.903 15.025 1.00 83.06 86 ILE A N 1
ATOM 655 C CA . ILE A 1 86 ? -9.403 4.479 16.230 1.00 83.06 86 ILE A CA 1
ATOM 656 C C . ILE A 1 86 ? -9.223 5.630 17.228 1.00 83.06 86 ILE A C 1
ATOM 658 O O . ILE A 1 86 ? -9.326 5.418 18.438 1.00 83.06 86 ILE A O 1
ATOM 662 N N . THR A 1 87 ? -8.915 6.832 16.739 1.00 80.25 87 THR A N 1
ATOM 663 C CA . THR A 1 87 ? -8.569 7.984 17.589 1.00 80.25 87 THR A CA 1
ATOM 664 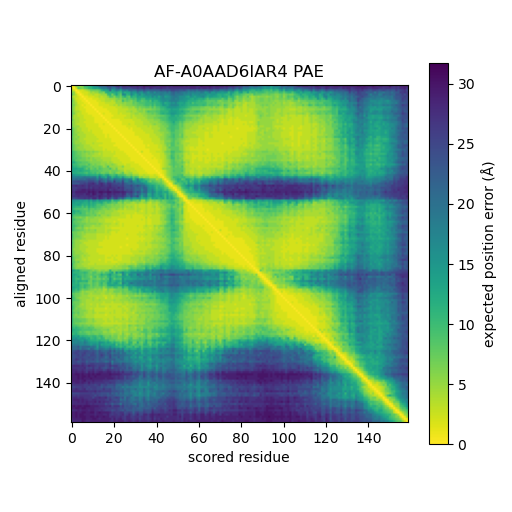C C . THR A 1 87 ? -9.789 8.725 18.125 1.00 80.25 87 THR A C 1
ATOM 666 O O . THR A 1 87 ? -9.732 9.305 19.212 1.00 80.25 87 THR A O 1
ATOM 669 N N . THR A 1 88 ? -10.905 8.713 17.396 1.00 75.31 88 THR A N 1
ATOM 670 C CA . THR A 1 88 ? -12.116 9.441 17.785 1.00 75.31 88 THR A CA 1
ATOM 671 C C . THR A 1 88 ? -13.025 8.623 18.702 1.00 75.31 88 THR A C 1
ATOM 673 O O . THR A 1 88 ? -12.969 7.396 18.787 1.00 75.31 88 THR A O 1
ATOM 676 N N . ARG A 1 89 ? -13.927 9.323 19.406 1.00 68.69 89 ARG A N 1
ATOM 677 C CA . ARG A 1 89 ? -14.936 8.692 20.273 1.00 68.69 89 ARG A CA 1
ATOM 678 C C . ARG A 1 89 ? -15.926 7.807 19.517 1.00 68.69 89 ARG A C 1
ATOM 680 O O . ARG A 1 89 ? -16.608 7.019 20.166 1.00 68.69 89 ARG A O 1
ATOM 687 N N . TRP A 1 90 ? -15.959 7.876 18.184 1.00 68.12 90 TRP A N 1
ATOM 688 C CA . TRP A 1 90 ? -16.828 7.058 17.338 1.00 68.12 90 TRP A CA 1
ATOM 689 C C . TRP A 1 90 ? -16.784 5.581 17.707 1.00 68.12 90 TRP A C 1
ATOM 691 O O . TRP A 1 90 ? -17.832 4.966 17.877 1.00 68.12 90 TRP A O 1
ATOM 701 N N . ARG A 1 91 ? -15.591 5.027 17.941 1.00 68.38 91 ARG A N 1
ATOM 702 C CA . ARG A 1 91 ? -15.464 3.619 18.320 1.00 68.38 91 ARG A CA 1
ATOM 703 C C . ARG A 1 91 ? -15.949 3.304 19.740 1.00 68.38 91 ARG A C 1
ATOM 705 O O . ARG A 1 91 ? -16.334 2.177 20.025 1.00 68.38 91 ARG A O 1
ATOM 712 N N . ARG A 1 92 ? -15.931 4.280 20.652 1.00 67.06 92 ARG A N 1
ATOM 713 C CA . ARG A 1 92 ? -16.459 4.102 22.017 1.00 67.06 92 ARG A CA 1
ATOM 714 C C . ARG A 1 92 ? -17.979 4.198 22.075 1.00 67.06 92 ARG A C 1
ATOM 716 O O . ARG A 1 92 ? -18.567 3.601 22.971 1.00 67.06 92 ARG A O 1
ATOM 723 N N . GLU A 1 93 ? -18.574 4.973 21.177 1.00 73.25 93 GLU A N 1
ATOM 724 C CA . GLU A 1 93 ? -19.998 5.316 21.203 1.00 73.25 93 GLU A CA 1
ATOM 725 C C . GLU A 1 93 ? -20.837 4.423 20.278 1.00 73.25 93 GLU A C 1
ATOM 727 O O . GLU A 1 93 ? -21.978 4.117 20.616 1.00 73.25 93 GLU A O 1
ATOM 732 N N . TYR A 1 94 ? -20.272 3.941 19.166 1.00 73.19 94 TYR A N 1
ATOM 733 C CA . TYR A 1 94 ? -20.973 3.093 18.201 1.00 73.19 94 TYR A CA 1
ATOM 734 C C . TYR A 1 94 ? -20.423 1.664 18.179 1.00 73.19 94 TYR A C 1
ATOM 736 O O . TYR A 1 94 ? -19.316 1.413 17.708 1.00 73.19 94 TYR A O 1
ATOM 744 N N . ASP A 1 95 ? -21.258 0.711 18.596 1.00 71.00 95 ASP A N 1
ATOM 745 C CA . ASP A 1 95 ? -20.959 -0.733 18.595 1.00 71.00 95 ASP A CA 1
ATOM 746 C C . ASP A 1 95 ? -20.680 -1.280 17.174 1.00 71.00 95 ASP A C 1
ATOM 748 O O . ASP A 1 95 ? -19.929 -2.231 16.987 1.00 71.00 95 ASP A O 1
ATOM 752 N N . GLN A 1 96 ? -21.212 -0.620 16.136 1.00 75.38 96 GLN A N 1
ATOM 753 C CA . GLN A 1 96 ? -20.996 -0.988 14.729 1.00 75.38 96 GLN A CA 1
ATOM 754 C C . GLN A 1 96 ? -19.655 -0.514 14.143 1.00 75.38 96 GLN A C 1
ATOM 756 O O . GLN A 1 96 ? -19.296 -0.933 13.043 1.00 75.38 96 GLN A O 1
ATOM 761 N N . ALA A 1 97 ? -18.887 0.330 14.842 1.00 75.56 97 ALA A N 1
ATOM 762 C CA . ALA A 1 97 ? -17.617 0.857 14.332 1.00 75.56 97 ALA A CA 1
ATOM 763 C C . ALA A 1 97 ? -16.603 -0.255 13.996 1.00 75.56 97 ALA A C 1
ATOM 765 O O . ALA A 1 97 ? -15.849 -0.131 13.032 1.00 75.56 97 ALA A O 1
ATOM 766 N N . GLY A 1 98 ? -16.628 -1.366 14.743 1.00 76.56 98 GLY A N 1
ATOM 767 C CA . GLY A 1 98 ? -15.794 -2.537 14.464 1.00 76.56 98 GLY A CA 1
ATOM 768 C C . GLY A 1 98 ? -16.123 -3.218 13.130 1.00 76.56 98 GLY A C 1
ATOM 769 O O . GLY A 1 98 ? -15.213 -3.654 12.432 1.00 76.56 98 GLY A O 1
ATOM 770 N N . LEU A 1 99 ? -17.399 -3.252 12.724 1.00 80.56 99 LEU A N 1
ATOM 771 C CA . LEU A 1 99 ? -17.813 -3.837 11.440 1.00 80.56 99 LEU A CA 1
ATOM 772 C C . LEU A 1 99 ? -17.327 -3.001 10.253 1.00 80.56 99 LEU A C 1
ATOM 774 O O . LEU A 1 99 ? -16.843 -3.565 9.275 1.00 80.56 99 LEU A O 1
ATOM 778 N N . TYR A 1 100 ? -17.403 -1.669 10.349 1.00 81.75 100 TYR A N 1
ATOM 779 C CA . TYR A 1 100 ? -16.855 -0.780 9.320 1.00 81.75 100 TYR A CA 1
ATOM 780 C C . TYR A 1 100 ? -15.343 -0.936 9.192 1.00 81.75 100 TYR A C 1
ATOM 782 O O . TYR A 1 100 ? -14.833 -1.007 8.079 1.00 81.75 100 TYR A O 1
ATOM 790 N N . PHE A 1 101 ? -14.641 -1.046 10.321 1.00 84.81 101 PHE A N 1
ATOM 791 C CA . PHE A 1 101 ? -13.198 -1.257 10.338 1.00 84.81 101 PHE A CA 1
ATOM 792 C C . PHE A 1 101 ? -12.809 -2.563 9.629 1.00 84.81 101 PHE A C 1
ATOM 794 O O . PHE A 1 101 ? -11.986 -2.560 8.723 1.00 84.81 101 PHE A O 1
ATOM 801 N N . VAL A 1 102 ? -13.453 -3.679 9.984 1.00 84.31 102 VAL A N 1
ATOM 802 C CA . VAL A 1 102 ? -13.200 -4.978 9.337 1.00 84.31 102 VAL A CA 1
ATOM 803 C C . VAL A 1 102 ? -13.572 -4.948 7.849 1.00 84.31 102 VAL A C 1
ATOM 805 O O . VAL A 1 102 ? -12.884 -5.557 7.034 1.00 84.31 102 VAL A O 1
ATOM 808 N N . GLY A 1 103 ? -14.634 -4.229 7.478 1.00 88.19 103 GLY A N 1
ATOM 809 C CA . GLY A 1 103 ? -15.023 -4.046 6.079 1.00 88.19 103 GLY A CA 1
ATOM 810 C C . GLY A 1 103 ? -13.989 -3.268 5.260 1.00 88.19 103 GLY A C 1
ATOM 811 O O . GLY A 1 103 ? -13.695 -3.658 4.130 1.00 88.19 103 GLY A O 1
ATOM 812 N N . LEU A 1 104 ? -13.415 -2.204 5.829 1.00 88.44 104 LEU A N 1
ATOM 813 C CA . LEU A 1 104 ? -12.338 -1.430 5.205 1.00 88.44 104 LEU A CA 1
ATOM 814 C C . LEU A 1 104 ? -11.069 -2.270 5.037 1.00 88.44 104 LEU A C 1
ATOM 816 O O . LEU A 1 104 ? -10.510 -2.296 3.942 1.00 88.44 104 LEU A O 1
ATOM 820 N N . GLU A 1 105 ? -10.693 -3.040 6.057 1.00 89.12 105 GLU A N 1
ATOM 821 C CA . GLU A 1 105 ? -9.538 -3.939 5.988 1.00 89.12 105 GLU A CA 1
ATOM 822 C C . GLU A 1 105 ? -9.729 -5.018 4.907 1.00 89.12 105 GLU A C 1
ATOM 824 O O . GLU A 1 105 ? -8.839 -5.286 4.101 1.00 89.12 105 GLU A O 1
ATOM 829 N N . ALA A 1 106 ? -10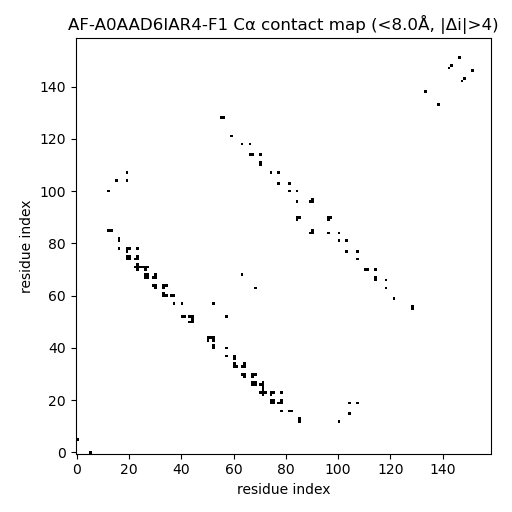.921 -5.618 4.826 1.00 90.56 106 ALA A N 1
ATOM 830 C CA . ALA A 1 106 ? -11.232 -6.596 3.786 1.00 90.56 106 ALA A CA 1
ATOM 831 C C . ALA A 1 106 ? -11.144 -5.978 2.380 1.00 90.56 106 ALA A C 1
ATOM 833 O O . ALA A 1 106 ? -10.585 -6.591 1.467 1.00 90.56 106 ALA A O 1
ATOM 834 N N . ALA A 1 107 ? -11.647 -4.752 2.204 1.00 89.00 107 ALA A N 1
ATOM 835 C CA . ALA A 1 107 ? -11.506 -4.018 0.951 1.00 89.00 107 ALA A CA 1
ATOM 836 C C . ALA A 1 107 ? -10.029 -3.744 0.624 1.00 89.00 107 ALA A C 1
ATOM 838 O O . ALA A 1 107 ? -9.612 -3.927 -0.520 1.00 89.00 107 ALA A O 1
ATOM 839 N N . GLN A 1 108 ? -9.225 -3.383 1.624 1.00 88.44 108 GLN A N 1
ATOM 840 C CA . GLN A 1 108 ? -7.794 -3.138 1.475 1.00 88.44 108 GLN A CA 1
ATOM 841 C C . GLN A 1 108 ? -7.034 -4.394 1.027 1.00 88.44 108 GLN A C 1
ATOM 843 O O . GLN A 1 108 ? -6.204 -4.323 0.117 1.00 88.44 108 GLN A O 1
ATOM 848 N N . VAL A 1 109 ? -7.357 -5.563 1.586 1.00 89.81 109 VAL A N 1
ATOM 849 C CA . VAL A 1 109 ? -6.785 -6.849 1.150 1.00 89.81 109 VAL A CA 1
ATOM 850 C C . VAL A 1 109 ? -7.119 -7.132 -0.315 1.00 89.81 109 VAL A C 1
ATOM 852 O O . VAL A 1 109 ? -6.236 -7.505 -1.089 1.00 89.81 109 VAL A O 1
ATOM 855 N N . VAL A 1 110 ? -8.371 -6.916 -0.728 1.00 90.31 110 VAL A N 1
ATOM 856 C CA . VAL A 1 110 ? -8.787 -7.101 -2.128 1.00 90.31 110 VAL A CA 1
ATOM 857 C C . VAL A 1 110 ? -8.039 -6.143 -3.055 1.00 90.31 110 VAL A C 1
ATOM 859 O O . VAL A 1 110 ? -7.565 -6.565 -4.111 1.00 90.31 110 VAL A O 1
ATOM 862 N N . ILE A 1 111 ? -7.878 -4.880 -2.652 1.00 85.94 111 ILE A N 1
ATOM 863 C CA . ILE A 1 111 ? -7.120 -3.881 -3.413 1.00 85.94 111 ILE A CA 1
ATOM 864 C C . ILE A 1 111 ? -5.661 -4.315 -3.573 1.00 85.94 111 ILE A C 1
ATOM 866 O O . ILE A 1 111 ? -5.140 -4.273 -4.685 1.00 85.94 111 ILE A O 1
ATOM 870 N N . MET A 1 112 ? -5.012 -4.787 -2.507 1.00 83.88 112 MET A N 1
ATOM 871 C CA . MET A 1 112 ? -3.618 -5.242 -2.557 1.00 83.88 112 MET A CA 1
ATOM 872 C C . MET A 1 112 ? -3.434 -6.481 -3.436 1.00 83.88 112 MET A C 1
ATOM 874 O O . MET A 1 112 ? -2.473 -6.552 -4.204 1.00 83.88 112 MET A O 1
ATOM 878 N N . LEU A 1 113 ? -4.367 -7.435 -3.388 1.00 86.19 113 LEU A N 1
ATOM 879 C CA . LEU A 1 113 ? -4.349 -8.605 -4.269 1.00 86.19 113 LEU A CA 1
ATOM 880 C C . LEU A 1 113 ? -4.541 -8.209 -5.738 1.00 86.19 113 LEU A C 1
ATOM 882 O O . LEU A 1 113 ? -3.807 -8.684 -6.604 1.00 86.19 113 LEU A O 1
ATOM 886 N N . ALA A 1 114 ? -5.487 -7.310 -6.019 1.00 81.25 114 ALA A N 1
ATOM 887 C CA . ALA A 1 114 ? -5.716 -6.795 -7.365 1.00 81.25 114 ALA A CA 1
ATOM 888 C C . ALA A 1 114 ? -4.506 -6.003 -7.881 1.00 81.25 114 ALA A C 1
ATOM 890 O O . ALA A 1 114 ? -4.108 -6.176 -9.031 1.00 81.25 114 ALA A O 1
ATOM 891 N N . ALA A 1 115 ? -3.883 -5.188 -7.027 1.00 79.25 115 ALA A N 1
ATOM 892 C CA . ALA A 1 115 ? -2.674 -4.441 -7.348 1.00 79.25 115 ALA A CA 1
ATOM 893 C C . ALA A 1 115 ? -1.505 -5.376 -7.671 1.00 79.25 115 ALA A C 1
ATOM 895 O O . ALA A 1 115 ? -0.870 -5.227 -8.714 1.00 79.25 115 ALA A O 1
ATOM 896 N N . GLY A 1 116 ? -1.263 -6.379 -6.822 1.00 75.69 116 GLY A N 1
ATOM 897 C CA . GLY A 1 116 ? -0.233 -7.390 -7.046 1.00 75.69 116 GLY A CA 1
ATOM 898 C C . GLY A 1 116 ? -0.460 -8.170 -8.341 1.00 75.69 116 GLY A C 1
ATOM 899 O O . GLY A 1 116 ? 0.471 -8.334 -9.127 1.00 75.69 116 GLY A O 1
ATOM 900 N N . GLY A 1 117 ? -1.702 -8.583 -8.608 1.00 78.19 117 GLY A N 1
ATOM 901 C CA . GLY A 1 117 ? -2.073 -9.278 -9.842 1.00 78.19 117 GLY A CA 1
ATOM 902 C C . GLY A 1 117 ? -1.904 -8.412 -11.093 1.00 78.19 117 GLY A C 1
ATOM 903 O O . GLY A 1 117 ? -1.327 -8.865 -12.079 1.00 78.19 117 GLY A O 1
ATOM 904 N N . TYR A 1 118 ? -2.343 -7.153 -11.043 1.00 77.00 118 TYR A N 1
ATOM 905 C CA . TYR A 1 118 ? -2.223 -6.211 -12.156 1.00 77.00 118 TYR A CA 1
ATOM 906 C C . TYR A 1 118 ? -0.756 -5.898 -12.479 1.00 77.00 118 TYR A C 1
ATOM 908 O O . TYR A 1 118 ? -0.330 -6.008 -13.628 1.00 77.00 118 TYR A O 1
ATOM 916 N N . VAL A 1 119 ? 0.041 -5.568 -11.458 1.00 70.31 119 VAL A N 1
ATOM 917 C CA . VAL A 1 119 ? 1.469 -5.266 -11.622 1.00 70.31 119 VAL A CA 1
ATOM 918 C C . VAL A 1 119 ? 2.242 -6.506 -12.080 1.00 70.31 119 VAL A C 1
ATOM 920 O O . VAL A 1 119 ? 3.090 -6.400 -12.963 1.00 70.31 119 VAL A O 1
ATOM 923 N N . SER A 1 120 ? 1.927 -7.691 -11.546 1.00 69.25 120 SER A N 1
ATOM 924 C CA . SER A 1 120 ? 2.539 -8.949 -11.988 1.00 69.25 120 SER A CA 1
ATOM 925 C C . SER A 1 120 ? 2.216 -9.260 -13.452 1.00 69.25 120 SER A C 1
ATOM 927 O O . SER A 1 120 ? 3.121 -9.630 -14.198 1.00 69.25 120 SER A O 1
ATOM 929 N N . GLY A 1 121 ? 0.967 -9.047 -13.882 1.00 68.50 121 GLY A N 1
ATOM 930 C CA . GLY A 1 121 ? 0.542 -9.233 -15.271 1.00 68.50 121 GLY A CA 1
ATOM 931 C C . GLY A 1 121 ? 1.272 -8.312 -16.248 1.00 68.50 121 GLY A C 1
ATOM 932 O O . GLY A 1 121 ? 1.734 -8.772 -17.293 1.00 68.50 121 GLY A O 1
ATOM 933 N N . GLU A 1 122 ? 1.459 -7.040 -15.882 1.00 67.69 122 GLU A N 1
ATOM 934 C CA . GLU A 1 122 ? 2.286 -6.116 -16.663 1.00 67.69 122 GLU A CA 1
ATOM 935 C C . GLU A 1 122 ? 3.735 -6.629 -16.726 1.00 67.69 122 GLU A C 1
ATOM 937 O O . GLU A 1 122 ? 4.249 -6.849 -17.817 1.00 67.69 122 GLU A O 1
ATOM 942 N N . ILE A 1 123 ? 4.381 -6.938 -15.594 1.00 61.19 123 ILE A N 1
ATOM 943 C CA . ILE A 1 123 ? 5.779 -7.421 -15.567 1.00 61.19 123 ILE A CA 1
ATOM 944 C C . ILE A 1 123 ? 5.973 -8.688 -16.422 1.00 61.19 123 ILE A C 1
ATOM 946 O O . ILE A 1 123 ? 6.952 -8.772 -17.168 1.00 61.19 123 ILE A O 1
ATOM 950 N N . HIS A 1 124 ? 5.038 -9.644 -16.368 1.00 59.19 124 HIS A N 1
ATOM 951 C CA . HIS A 1 124 ? 5.094 -10.885 -17.152 1.00 59.19 124 HIS A CA 1
ATOM 952 C C . HIS A 1 124 ? 4.997 -10.621 -18.662 1.00 59.19 124 HIS A C 1
ATOM 954 O O . HIS A 1 124 ? 5.717 -11.235 -19.449 1.00 59.19 124 HIS A O 1
ATOM 960 N N . GLY A 1 125 ? 4.169 -9.654 -19.075 1.00 57.06 125 GLY A N 1
ATOM 961 C CA . GLY A 1 125 ? 4.062 -9.224 -20.472 1.00 57.06 125 GLY A CA 1
ATOM 962 C C . GLY A 1 125 ? 5.351 -8.610 -21.034 1.00 57.06 125 GLY A C 1
ATOM 963 O O . GLY A 1 125 ? 5.563 -8.627 -22.246 1.00 57.06 125 GLY A O 1
ATOM 964 N N . TYR A 1 126 ? 6.242 -8.116 -20.167 1.00 55.28 126 TYR A N 1
ATOM 965 C CA . TYR A 1 126 ? 7.490 -7.448 -20.547 1.00 55.28 126 TYR A CA 1
ATOM 966 C C . TYR A 1 126 ? 8.760 -8.293 -20.335 1.00 55.28 126 TYR A C 1
ATOM 968 O O . TYR A 1 126 ? 9.859 -7.786 -20.586 1.00 55.28 126 TYR A O 1
ATOM 976 N N . GLN A 1 127 ? 8.642 -9.573 -19.954 1.00 52.31 127 GLN A N 1
ATOM 977 C CA . GLN A 1 127 ? 9.760 -10.504 -19.710 1.00 52.31 127 GLN A CA 1
ATOM 978 C C . GLN A 1 127 ? 10.776 -10.575 -20.872 1.00 52.31 127 GLN A C 1
ATOM 980 O O . GLN A 1 127 ? 11.986 -10.636 -20.644 1.00 52.31 127 GLN A O 1
ATOM 985 N N . THR A 1 128 ? 10.319 -10.478 -22.121 1.00 47.75 128 THR A N 1
ATOM 986 C CA . THR A 1 128 ? 11.175 -10.436 -23.324 1.00 47.75 128 THR A CA 1
ATOM 987 C C . THR A 1 128 ? 12.028 -9.167 -23.435 1.00 47.75 128 THR A C 1
ATOM 989 O O . THR A 1 128 ? 13.120 -9.208 -24.001 1.00 47.75 128 THR A O 1
ATOM 992 N N . SER A 1 129 ? 11.582 -8.047 -22.864 1.00 50.59 129 SER A N 1
ATOM 993 C CA . SER A 1 129 ? 12.327 -6.775 -22.848 1.00 50.59 129 SER A CA 1
ATOM 994 C C . SER A 1 129 ? 13.463 -6.831 -21.826 1.00 50.59 129 SER A C 1
ATOM 996 O O . SER A 1 129 ? 14.586 -6.429 -22.118 1.00 50.59 129 SER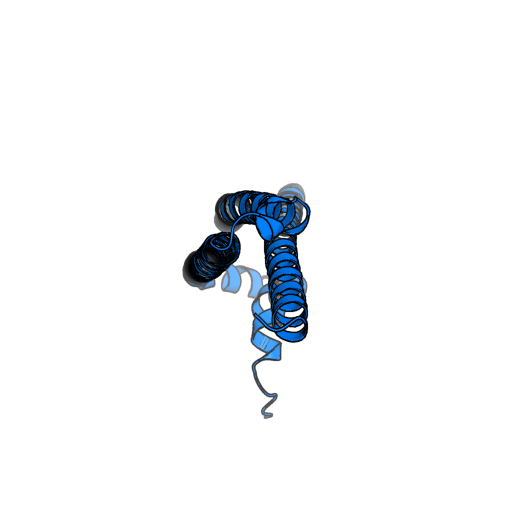 A O 1
ATOM 998 N N . PHE A 1 130 ? 13.209 -7.422 -20.652 1.00 51.72 130 PHE A N 1
ATOM 999 C CA . PHE A 1 130 ? 14.223 -7.626 -19.611 1.00 51.72 130 PHE A CA 1
ATOM 1000 C C . PHE A 1 130 ? 15.332 -8.598 -20.035 1.00 51.72 130 PHE A C 1
ATOM 1002 O O . PHE A 1 130 ? 16.499 -8.360 -19.731 1.00 51.72 130 PHE A O 1
ATOM 1009 N N . GLN A 1 131 ? 15.009 -9.635 -20.815 1.00 48.72 131 GLN A N 1
ATOM 1010 C CA . GLN A 1 131 ? 16.019 -10.520 -21.408 1.00 48.72 131 GLN A CA 1
ATOM 1011 C C . GLN A 1 131 ? 16.960 -9.785 -22.379 1.00 48.72 131 GLN A C 1
ATOM 1013 O O . GLN A 1 131 ? 18.153 -10.087 -22.421 1.00 48.72 131 GLN A O 1
ATOM 1018 N N . ARG A 1 132 ? 16.473 -8.773 -23.115 1.00 45.50 132 ARG A N 1
ATOM 1019 C CA . ARG A 1 132 ? 17.321 -7.940 -23.990 1.00 45.50 132 ARG A CA 1
ATOM 1020 C C . ARG A 1 132 ? 18.286 -7.046 -23.210 1.00 45.50 132 ARG A C 1
ATOM 1022 O O . ARG A 1 132 ? 19.413 -6.867 -23.658 1.00 45.50 132 ARG A O 1
ATOM 1029 N N . PHE A 1 133 ? 17.896 -6.560 -22.030 1.00 47.81 133 PHE A N 1
ATOM 1030 C CA . PHE A 1 133 ? 18.814 -5.858 -21.120 1.00 47.81 133 PHE A CA 1
ATOM 1031 C C . PHE A 1 133 ? 19.926 -6.776 -20.580 1.00 47.81 133 PHE A C 1
ATOM 1033 O O . PHE A 1 133 ? 21.023 -6.305 -20.294 1.00 47.81 133 PHE A O 1
ATOM 1040 N N . GLN A 1 134 ? 19.673 -8.084 -20.468 1.00 47.47 134 GLN A N 1
ATOM 1041 C CA . GLN A 1 134 ? 20.631 -9.064 -19.944 1.00 47.47 134 GLN A CA 1
ATOM 1042 C C . GLN A 1 134 ? 21.736 -9.432 -20.956 1.00 47.47 134 GLN A C 1
ATOM 1044 O O . GLN A 1 134 ? 22.858 -9.734 -20.556 1.00 47.47 134 GLN A O 1
ATOM 1049 N N . ALA A 1 135 ? 21.442 -9.374 -22.260 1.00 49.28 135 ALA A N 1
ATOM 1050 C CA . ALA A 1 135 ? 22.368 -9.770 -23.327 1.00 49.28 135 ALA A CA 1
ATOM 1051 C C . ALA A 1 135 ? 23.460 -8.725 -23.652 1.00 49.28 135 ALA A C 1
ATOM 1053 O O . ALA A 1 135 ? 24.394 -9.031 -24.389 1.00 49.28 135 ALA A O 1
ATOM 1054 N N . GLY A 1 136 ? 23.344 -7.497 -23.127 1.00 45.91 136 GLY A N 1
ATOM 1055 C CA . GLY A 1 136 ? 24.092 -6.322 -23.591 1.00 45.91 136 GLY A CA 1
ATOM 1056 C C . GLY A 1 136 ? 25.017 -5.629 -22.584 1.00 45.91 136 GLY A C 1
ATOM 1057 O O . GLY A 1 136 ? 25.358 -4.482 -22.840 1.00 45.91 136 GLY A O 1
ATOM 1058 N N . ASP A 1 137 ? 25.456 -6.307 -21.513 1.00 42.22 137 ASP A N 1
ATOM 1059 C CA . ASP A 1 137 ? 26.498 -5.877 -20.546 1.00 42.22 137 ASP A CA 1
ATOM 1060 C C . ASP A 1 137 ? 26.003 -5.313 -19.175 1.00 42.22 137 ASP A C 1
ATOM 1062 O O . ASP A 1 137 ? 25.161 -4.423 -19.071 1.00 42.22 137 ASP A O 1
ATOM 1066 N N . LYS A 1 138 ? 26.573 -5.882 -18.097 1.00 44.66 138 LYS A N 1
ATOM 1067 C CA . LYS A 1 138 ? 26.832 -5.360 -16.727 1.00 44.66 138 LYS A CA 1
ATOM 1068 C C . LYS A 1 138 ? 25.853 -4.410 -15.998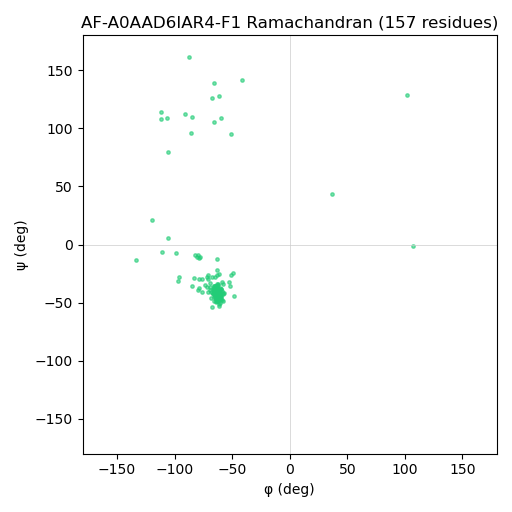 1.00 44.66 138 LYS A C 1
ATOM 1070 O O . LYS A 1 138 ? 26.303 -3.544 -15.249 1.00 44.66 138 LYS A O 1
ATOM 1075 N N . LEU A 1 139 ? 24.540 -4.619 -16.024 1.00 44.72 139 LEU A N 1
ATOM 1076 C CA . LEU A 1 139 ? 23.654 -4.009 -15.012 1.00 44.72 139 LEU A CA 1
ATOM 1077 C C . LEU A 1 139 ? 23.176 -5.041 -13.983 1.00 44.72 139 LEU A C 1
ATOM 1079 O O . LEU A 1 139 ? 22.038 -5.506 -14.007 1.00 44.72 139 LEU A O 1
ATOM 1083 N N . ALA A 1 140 ? 24.048 -5.349 -13.014 1.00 43.91 140 ALA A N 1
ATOM 1084 C CA . ALA A 1 140 ? 23.729 -6.180 -11.844 1.00 43.91 140 ALA A CA 1
ATOM 1085 C C . ALA A 1 140 ? 22.452 -5.715 -11.109 1.00 43.91 140 ALA A C 1
ATOM 1087 O O . ALA A 1 140 ? 21.742 -6.522 -10.515 1.00 43.91 140 ALA A O 1
ATOM 1088 N N . PHE A 1 141 ? 22.118 -4.426 -11.218 1.00 43.84 141 PHE A N 1
ATOM 1089 C CA . PHE A 1 141 ? 20.934 -3.815 -10.620 1.00 43.84 141 PHE A CA 1
ATOM 1090 C C . PHE A 1 141 ? 19.607 -4.374 -11.166 1.00 43.84 141 PHE A C 1
ATOM 1092 O O . PHE A 1 141 ? 18.677 -4.594 -10.395 1.00 43.84 141 PHE A O 1
ATOM 1099 N N . TYR A 1 142 ? 19.520 -4.673 -12.468 1.00 47.06 142 TYR A N 1
ATOM 1100 C CA . TYR A 1 142 ? 18.310 -5.260 -13.061 1.00 47.06 142 TYR A CA 1
ATOM 1101 C C . TYR A 1 142 ? 18.140 -6.726 -12.677 1.00 47.06 142 TYR A C 1
ATOM 1103 O O . TYR A 1 142 ? 17.022 -7.167 -12.426 1.00 47.06 142 TYR A O 1
ATOM 1111 N N . ASN A 1 143 ? 19.248 -7.460 -12.544 1.00 42.81 143 ASN A N 1
ATOM 1112 C CA . ASN A 1 143 ? 19.221 -8.838 -12.065 1.00 42.81 143 ASN A CA 1
ATOM 1113 C C . ASN A 1 143 ? 18.764 -8.899 -10.596 1.00 42.81 143 ASN A C 1
ATOM 1115 O O . ASN A 1 143 ? 17.973 -9.760 -10.238 1.00 42.81 143 ASN A O 1
ATOM 1119 N N . ILE A 1 144 ? 19.178 -7.940 -9.758 1.00 47.97 144 ILE A N 1
ATOM 1120 C CA . ILE A 1 144 ? 18.718 -7.821 -8.362 1.00 47.97 144 ILE A CA 1
ATOM 1121 C C . ILE A 1 144 ? 17.256 -7.355 -8.280 1.00 47.97 144 ILE A C 1
ATOM 1123 O O . ILE A 1 144 ? 16.546 -7.739 -7.365 1.00 47.97 144 ILE A O 1
ATOM 1127 N N . MET A 1 145 ? 16.743 -6.575 -9.227 1.00 49.47 145 MET A N 1
ATOM 1128 C CA . MET A 1 145 ? 15.329 -6.176 -9.206 1.00 49.47 145 MET A CA 1
ATOM 1129 C C . MET A 1 145 ? 14.401 -7.288 -9.721 1.00 49.47 145 MET A C 1
ATOM 1131 O O . MET A 1 145 ? 13.327 -7.499 -9.167 1.00 49.47 145 MET A O 1
ATOM 1135 N N . TYR A 1 146 ? 14.836 -8.027 -10.746 1.00 47.59 146 TYR A N 1
ATOM 1136 C CA . TYR A 1 146 ? 14.078 -9.123 -11.358 1.00 47.59 146 TYR A CA 1
ATOM 1137 C C . TYR A 1 146 ? 14.164 -10.424 -10.536 1.00 47.59 146 TYR A C 1
ATOM 1139 O O . TYR A 1 146 ? 13.163 -11.113 -10.357 1.00 47.59 146 TYR A O 1
ATOM 1147 N N . TYR A 1 147 ? 15.339 -10.732 -9.970 1.00 50.84 147 TYR A N 1
ATOM 1148 C CA . TYR A 1 147 ? 15.589 -11.924 -9.149 1.00 50.84 147 TYR A CA 1
ATOM 1149 C C . TYR A 1 147 ? 15.842 -11.634 -7.664 1.00 50.84 147 TYR A C 1
ATOM 1151 O O . TYR A 1 147 ? 15.929 -12.572 -6.892 1.00 50.84 147 TYR A O 1
ATOM 1159 N N . GLY A 1 148 ? 15.961 -10.400 -7.183 1.00 46.88 148 GLY A N 1
ATOM 1160 C CA . GLY A 1 148 ? 16.180 -10.168 -5.742 1.00 46.88 148 GLY A CA 1
ATOM 1161 C C . GLY A 1 148 ? 14.942 -10.453 -4.896 1.00 46.88 148 GLY A C 1
ATOM 1162 O O . GLY A 1 148 ? 15.083 -10.876 -3.754 1.00 46.88 148 GLY A O 1
ATOM 1163 N N . GLY A 1 149 ? 13.740 -10.298 -5.469 1.00 42.09 149 GLY A N 1
ATOM 1164 C CA . GLY A 1 149 ? 12.482 -10.702 -4.828 1.00 42.09 149 GLY A CA 1
ATOM 1165 C C . GLY A 1 149 ? 12.125 -12.183 -5.027 1.00 42.09 149 GLY A C 1
ATOM 1166 O O . GLY A 1 149 ? 11.609 -12.815 -4.113 1.00 42.09 149 GLY A O 1
ATOM 1167 N N . LEU A 1 150 ? 12.424 -12.759 -6.199 1.00 41.69 150 LEU A N 1
ATOM 1168 C CA . LEU A 1 150 ? 12.081 -14.152 -6.557 1.00 41.69 150 LEU A CA 1
ATOM 1169 C C . LEU A 1 150 ? 13.222 -15.161 -6.326 1.00 41.69 150 LEU A C 1
ATOM 1171 O O . LEU A 1 150 ? 12.983 -16.332 -6.056 1.00 41.69 150 LEU A O 1
ATOM 1175 N N . GLY A 1 151 ? 14.471 -14.721 -6.393 1.00 42.22 151 GLY A N 1
ATOM 1176 C CA . GLY A 1 151 ? 15.681 -15.527 -6.204 1.00 42.22 151 GLY A CA 1
ATOM 1177 C C . GLY A 1 151 ? 16.043 -15.780 -4.741 1.00 42.22 151 GLY A C 1
ATOM 1178 O O . GLY A 1 151 ? 16.857 -16.653 -4.476 1.00 42.22 151 GLY A O 1
ATOM 1179 N N . GLN A 1 152 ? 15.404 -15.093 -3.787 1.00 40.31 152 GLN A N 1
ATOM 1180 C CA . GLN A 1 152 ? 15.416 -15.504 -2.375 1.00 40.31 152 GLN A CA 1
ATOM 1181 C C . GLN A 1 152 ? 14.370 -16.591 -2.057 1.00 40.31 152 GLN A C 1
ATOM 1183 O O . GLN A 1 152 ? 14.410 -17.162 -0.970 1.00 40.31 152 GLN A O 1
ATOM 1188 N N . ALA A 1 153 ? 13.463 -16.908 -2.991 1.00 42.03 153 ALA A N 1
ATOM 1189 C CA . ALA A 1 153 ? 12.468 -17.975 -2.845 1.00 42.03 153 ALA A CA 1
ATOM 1190 C C . ALA A 1 153 ? 12.865 -19.288 -3.546 1.00 42.03 153 ALA A C 1
ATOM 1192 O O . ALA A 1 153 ? 12.198 -20.305 -3.368 1.00 42.03 153 ALA A O 1
ATOM 1193 N N . LEU A 1 154 ? 13.951 -19.293 -4.325 1.00 35.38 154 LEU A N 1
ATOM 1194 C CA . LEU A 1 154 ? 14.508 -20.514 -4.900 1.00 35.38 154 LEU A CA 1
ATOM 1195 C C . LEU A 1 154 ? 15.559 -21.079 -3.937 1.00 35.38 154 LEU A C 1
ATOM 1197 O O . LEU A 1 154 ? 16.600 -20.447 -3.740 1.00 35.38 154 LEU A O 1
ATOM 1201 N N . PRO A 1 155 ? 15.317 -22.249 -3.315 1.00 38.47 155 PRO A N 1
ATOM 1202 C CA . PRO A 1 155 ? 16.343 -22.902 -2.530 1.00 38.47 155 PRO A CA 1
ATOM 1203 C C . PRO A 1 155 ? 17.499 -23.222 -3.469 1.00 38.47 155 PRO A C 1
ATOM 1205 O O . PRO A 1 155 ? 17.314 -23.826 -4.524 1.00 38.47 155 PRO A O 1
ATOM 1208 N N . SER A 1 156 ? 18.689 -22.794 -3.066 1.00 45.00 156 SER A N 1
ATOM 1209 C CA . SER A 1 156 ? 19.957 -23.166 -3.671 1.00 45.00 156 SER A CA 1
ATOM 1210 C C . SER A 1 156 ? 20.053 -24.689 -3.778 1.00 45.00 156 SER A C 1
ATOM 1212 O O . SER A 1 156 ? 20.455 -25.356 -2.823 1.00 45.00 156 SER A O 1
ATOM 1214 N N . TRP A 1 157 ? 19.694 -25.243 -4.929 1.00 34.19 157 TRP A N 1
ATOM 1215 C CA . TRP A 1 157 ? 20.098 -26.584 -5.306 1.00 34.19 157 TRP A CA 1
ATOM 1216 C C . TRP A 1 157 ? 21.153 -26.457 -6.388 1.00 34.19 157 TRP A C 1
ATOM 1218 O O . TRP A 1 157 ? 20.912 -25.980 -7.494 1.00 34.19 157 TRP A O 1
ATOM 1228 N N . LYS A 1 158 ? 22.355 -26.795 -5.927 1.00 36.81 158 LYS A N 1
ATOM 1229 C CA . LYS A 1 158 ? 23.570 -27.074 -6.677 1.00 36.81 158 LYS A CA 1
ATOM 1230 C C . LYS A 1 158 ? 23.255 -27.908 -7.917 1.00 36.81 158 LYS A C 1
ATOM 1232 O O . LYS A 1 158 ? 22.488 -28.860 -7.812 1.00 36.81 158 LYS A O 1
ATOM 1237 N N . GLU A 1 159 ? 23.934 -27.605 -9.012 1.00 36.66 159 GLU A N 1
ATOM 1238 C CA . GLU A 1 159 ? 25.125 -28.344 -9.458 1.00 36.66 159 GLU A CA 1
ATOM 1239 C C . GLU A 1 159 ? 25.964 -27.472 -10.396 1.00 36.66 159 GLU A C 1
ATOM 1241 O O . GLU A 1 159 ? 25.367 -26.743 -11.221 1.00 36.66 159 GLU A O 1
#

Secondary structure (DSSP, 8-state):
--HHHHHHHHHHHHHHHHHHHHHHHHHHHHHHHHHHHHHHHHHHTTSTTT----HHHHHHHHHHHHHHHHHHHHHHHHHHHHHHHHHSTHHHH-TTHHHHHHHHHHHHHHHHHHHHHHHHHHHHHTHHHHHHHHTTS--HHHHHHHHTTTTTSS-----

Mean predicted aligned error: 12.25 Å

Radius of gyration: 21.24 Å; Cα contacts (8 Å, |Δi|>4): 86; chains: 1; bounding box: 48×40×58 Å

Solvent-accessible surface area (backbone atoms only — not comparable to full-atom values): 8868 Å² total; per-residue (Å²): 133,60,76,68,56,59,52,52,54,51,51,50,55,52,53,50,42,50,52,37,46,50,52,17,51,48,24,50,51,52,29,53,50,33,50,54,50,42,52,51,50,56,54,49,48,74,46,86,91,79,49,80,61,55,66,65,58,54,52,49,36,52,49,50,30,54,53,35,42,52,53,17,52,54,33,44,51,51,29,51,52,48,48,48,45,72,74,40,66,57,51,80,75,35,88,62,44,61,58,54,50,54,50,50,52,54,50,50,52,52,50,52,53,49,49,51,52,52,53,49,52,53,53,62,76,42,51,73,59,57,54,56,58,67,77,71,66,94,57,67,65,57,54,43,65,70,34,53,74,56,53,75,70,52,78,90,72,85,131

Organism: Penicillium canescens (NCBI:txid5083)

pLDDT: mean 72.15, std 17.63, range [34.19, 93.94]

Foldseek 3Di:
DDPVVVVVLLVVLVVLLVVLVVLLVVLVVLLVVLVVVLVVLVVVVVDPDADPSPVLSNVLSVVSNVLSVVLSVLSVVLSVVSVCLSPDCVVVPDPCSSVVSVVSSVVNVVSVVVSCVVNVVSVVVCVVVLVVVVVRDDPVVSVCVVCVVPVVVDPDDDD

Nearest PDB structures (foldseek):
  3i9w-assembly1_A  TM=4.968E-01  e=1.540E+00  Escherichia coli K-12
  8otz-assembly1_DX  TM=7.096E-01  e=6.247E+00  Bos taurus
  1wdz-assembly1_A  TM=3.720E-01  e=7.342E+00  Homo sapiens

Sequence (159 aa):
MSTRYKIIENLICGFLCITTWAAASLCWAIVGLAHILQDRAKSDIVIPGKAYPDKMFISLMDRVVRSTGTFGAVSTLIALFETVIITTRWRREYDQAGLYFVGLEAAQVVIMLAAGGYVSGEIHGYQTSFQRFQAGDKLAFYNIMYYGGLGQALPSWKE